Protein AF-S3HGS3-F1 (afdb_monomer)

Secondary structure (DSSP, 8-state):
--GGG-EEEEEEEEPTTS-EEEEEEEEEEEPPTT-EEEPTTS-EEE-PPPEEEEEEEE-SSHHHHHHHHHHHHTTT--EEE-SS-EEEE--HHHHHHHHHTT-EEEEEEEE--PPPPGGGG-S-----------

Structure (mmCIF, N/CA/C/O backbone):
data_AF-S3HGS3-F1
#
_entry.id   AF-S3HGS3-F1
#
loop_
_atom_site.group_PDB
_atom_site.id
_atom_site.type_symbol
_atom_site.label_atom_id
_atom_site.label_alt_id
_atom_site.label_comp_id
_atom_site.label_asym_id
_atom_site.label_entity_id
_atom_site.label_seq_id
_atom_site.pdbx_PDB_ins_code
_atom_site.Cartn_x
_atom_site.Cartn_y
_atom_site.Cartn_z
_atom_site.occupancy
_atom_site.B_iso_or_equiv
_atom_site.auth_seq_id
_atom_site.auth_comp_id
_atom_site.auth_asym_id
_atom_site.auth_atom_id
_atom_site.pdbx_PDB_model_num
ATOM 1 N N . MET A 1 1 ? -11.606 4.311 5.626 1.00 87.62 1 MET A N 1
ATOM 2 C CA . MET A 1 1 ? -10.643 5.429 5.806 1.00 87.62 1 MET A CA 1
ATOM 3 C C . MET A 1 1 ? -9.316 5.131 5.095 1.00 87.62 1 MET A C 1
ATOM 5 O O . MET A 1 1 ? -8.859 3.998 5.221 1.00 87.62 1 MET A O 1
ATOM 9 N N . PRO A 1 2 ? -8.704 6.089 4.364 1.00 89.69 2 PRO A N 1
ATOM 10 C CA . PRO A 1 2 ? -7.393 5.933 3.699 1.00 89.69 2 PRO A CA 1
ATOM 11 C C . PRO A 1 2 ? -6.226 5.722 4.677 1.00 89.69 2 PRO A C 1
ATOM 13 O O . PRO A 1 2 ? -6.353 6.045 5.858 1.00 89.69 2 PRO A O 1
ATOM 16 N N . HIS A 1 3 ? -5.111 5.159 4.207 1.00 91.00 3 HIS A N 1
ATOM 17 C CA . HIS A 1 3 ? -4.001 4.686 5.047 1.00 91.00 3 HIS A CA 1
ATOM 18 C C . HIS A 1 3 ? -3.300 5.774 5.864 1.00 91.00 3 HIS A C 1
ATOM 20 O O . HIS A 1 3 ? -2.971 5.550 7.030 1.00 91.00 3 HIS A O 1
ATOM 26 N N . ASP A 1 4 ? -3.115 6.960 5.294 1.00 88.31 4 ASP A N 1
ATOM 27 C CA . ASP A 1 4 ? -2.483 8.118 5.932 1.00 88.31 4 ASP A CA 1
ATOM 28 C C . ASP A 1 4 ? -3.291 8.653 7.125 1.00 88.31 4 ASP A C 1
ATOM 30 O O . ASP A 1 4 ? -2.739 9.244 8.053 1.00 88.31 4 ASP A O 1
ATOM 34 N N . LEU A 1 5 ? -4.597 8.381 7.148 1.00 89.50 5 LEU A N 1
ATOM 35 C CA . LEU A 1 5 ? -5.496 8.742 8.238 1.00 89.50 5 LEU A CA 1
ATOM 36 C C . LEU A 1 5 ? -5.655 7.639 9.295 1.00 89.50 5 LEU A C 1
ATOM 38 O O . LEU A 1 5 ? -6.344 7.882 10.286 1.00 89.50 5 LEU A O 1
ATOM 42 N N . ARG A 1 6 ? -5.047 6.455 9.119 1.00 91.25 6 ARG A N 1
ATOM 43 C CA . ARG A 1 6 ? -5.154 5.319 10.061 1.00 91.25 6 ARG A CA 1
ATOM 44 C C . ARG A 1 6 ? -4.098 5.298 11.160 1.00 91.25 6 ARG A C 1
ATOM 46 O O . ARG A 1 6 ? -4.135 4.411 12.007 1.00 91.25 6 ARG A O 1
ATOM 53 N N . HIS A 1 7 ? -3.199 6.277 11.201 1.00 91.31 7 HIS A N 1
ATOM 54 C CA . HIS A 1 7 ? -2.315 6.491 12.343 1.00 91.31 7 HIS A CA 1
ATOM 55 C C . HIS A 1 7 ? -2.973 7.458 13.332 1.00 91.31 7 HIS A C 1
ATOM 57 O O . HIS A 1 7 ? -2.973 8.674 13.139 1.00 91.31 7 HIS A O 1
ATOM 63 N N . LEU A 1 8 ? -3.600 6.907 14.368 1.00 91.25 8 LEU A N 1
ATOM 64 C CA . LEU A 1 8 ? -4.506 7.630 15.247 1.00 91.25 8 LEU A CA 1
ATOM 65 C C . LEU A 1 8 ? -4.035 7.571 16.695 1.00 91.25 8 LEU A C 1
ATOM 67 O O . LEU A 1 8 ? -3.701 6.515 17.210 1.00 91.25 8 LEU A O 1
ATOM 71 N N . ARG A 1 9 ? -4.088 8.714 17.375 1.00 93.12 9 ARG A N 1
ATOM 72 C CA . ARG A 1 9 ? -3.947 8.799 18.835 1.00 93.12 9 ARG A CA 1
ATOM 73 C C . ARG A 1 9 ? -5.190 9.412 19.445 1.00 93.12 9 ARG A C 1
ATOM 75 O O . ARG A 1 9 ? -5.840 8.805 20.280 1.00 93.12 9 ARG A O 1
ATOM 82 N N . ARG A 1 10 ? -5.531 10.618 18.990 1.00 94.62 10 ARG A N 1
ATOM 83 C CA . ARG A 1 10 ? -6.728 11.331 19.417 1.00 94.62 10 ARG A CA 1
ATOM 84 C C . ARG A 1 10 ? -7.412 11.964 18.218 1.00 94.62 10 ARG A C 1
ATOM 86 O O . ARG A 1 10 ? -6.781 12.759 17.522 1.00 94.62 10 ARG A O 1
ATOM 93 N N . LYS A 1 11 ? -8.662 11.592 17.945 1.00 92.62 11 LYS A N 1
ATOM 94 C CA . LYS A 1 11 ? -9.415 12.077 16.779 1.00 92.62 11 LYS A CA 1
ATOM 95 C C . LYS A 1 11 ? -10.913 11.893 16.997 1.00 92.62 11 LYS A C 1
ATOM 97 O O . LYS A 1 11 ? -11.334 10.853 17.489 1.00 92.62 11 LYS A O 1
ATOM 102 N N . LEU A 1 12 ? -11.706 12.877 16.574 1.00 93.69 12 LEU A N 1
ATOM 103 C CA . LEU A 1 12 ? -13.143 12.688 16.404 1.00 93.69 12 LEU A CA 1
ATOM 104 C C . LEU A 1 12 ? -13.374 11.888 15.114 1.00 93.69 12 LEU A C 1
ATOM 106 O O . LEU A 1 12 ? -13.016 12.345 14.026 1.00 93.69 12 LEU A O 1
ATOM 110 N N . LEU A 1 13 ? -13.903 10.679 15.248 1.00 92.56 13 LEU A N 1
ATOM 111 C CA . LEU A 1 13 ? -14.246 9.790 14.148 1.00 92.56 13 LEU A CA 1
ATOM 112 C C . LEU A 1 13 ? -15.717 9.978 13.788 1.00 92.56 13 LEU A C 1
ATOM 114 O O . LEU A 1 13 ? -16.564 10.063 14.672 1.00 92.56 13 LEU A O 1
ATOM 118 N N . HIS A 1 14 ? -15.999 10.026 12.490 1.00 91.94 14 HIS A N 1
ATOM 119 C CA . HIS A 1 14 ? -17.354 9.985 11.956 1.00 91.94 14 HIS A CA 1
ATOM 120 C C . HIS A 1 14 ? -17.625 8.562 11.487 1.00 91.94 14 HIS A C 1
ATOM 122 O O . HIS A 1 14 ? -16.889 8.046 10.642 1.00 91.94 14 HIS A O 1
ATOM 128 N N . LEU A 1 15 ? -18.642 7.936 12.065 1.00 91.56 15 LEU A N 1
ATOM 129 C CA .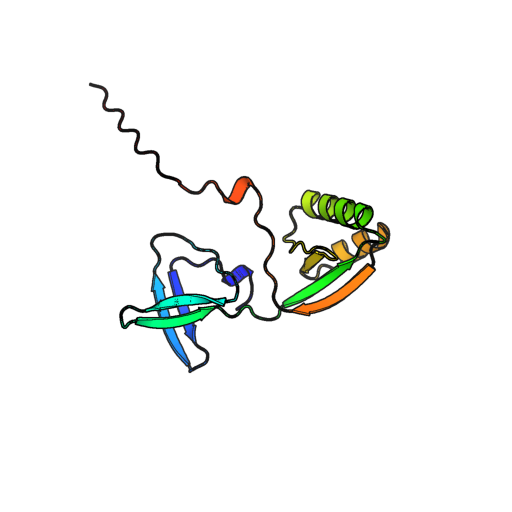 LEU A 1 15 ? -19.070 6.593 11.707 1.00 91.56 15 LEU A CA 1
ATOM 130 C C . LEU A 1 15 ? -20.011 6.640 10.499 1.00 91.56 15 LEU A C 1
ATOM 132 O O . LEU A 1 15 ? -20.604 7.675 10.189 1.00 91.56 15 LEU A O 1
ATOM 136 N N . GLU A 1 16 ? -20.169 5.509 9.813 1.00 89.62 16 GLU A N 1
ATOM 137 C CA . GLU A 1 16 ? -21.046 5.418 8.635 1.00 89.62 16 GLU A CA 1
ATOM 138 C C . GLU A 1 16 ? -22.525 5.649 8.973 1.00 89.62 16 GLU A C 1
ATOM 140 O O . GLU A 1 16 ? -23.274 6.171 8.149 1.00 89.62 16 GLU A O 1
ATOM 145 N N . ASN A 1 17 ? -22.941 5.325 10.201 1.00 88.81 17 ASN A N 1
ATOM 146 C CA . ASN A 1 17 ? -24.291 5.582 10.708 1.00 88.81 17 ASN A CA 1
ATOM 147 C C . ASN A 1 17 ? -24.547 7.072 11.042 1.00 88.81 17 ASN A C 1
ATOM 149 O O . ASN A 1 17 ? -25.655 7.426 11.443 1.00 88.81 17 ASN A O 1
ATOM 153 N N . GLY A 1 18 ? -23.551 7.949 10.864 1.00 90.19 18 GLY A N 1
ATOM 154 C CA . GLY A 1 18 ? -23.632 9.384 11.143 1.00 90.19 18 GLY A CA 1
ATOM 155 C C . GLY A 1 18 ? -23.289 9.775 12.582 1.00 90.19 18 GLY A C 1
ATOM 156 O O . GLY A 1 18 ? -23.235 10.969 12.887 1.00 90.19 18 GLY A O 1
ATOM 157 N N . GLU A 1 19 ? -23.027 8.808 13.459 1.00 91.44 19 GLU A N 1
ATOM 158 C CA . GLU A 1 19 ? -22.578 9.069 14.822 1.00 91.44 19 GLU A CA 1
ATOM 159 C C . GLU A 1 19 ? -21.122 9.536 14.855 1.00 91.44 19 GLU A C 1
ATOM 161 O O . GLU A 1 19 ? -20.345 9.373 13.906 1.00 91.44 19 GLU A O 1
ATOM 166 N N . MET A 1 20 ? -20.751 10.155 15.972 1.00 92.62 20 MET A N 1
ATOM 167 C CA . MET A 1 20 ? -19.404 10.655 16.193 1.00 92.62 20 MET A CA 1
ATOM 168 C C . MET A 1 20 ? -18.830 10.068 17.473 1.00 92.62 20 MET A C 1
ATOM 170 O O . MET A 1 20 ? -19.453 10.151 18.528 1.00 92.62 20 MET A O 1
ATOM 174 N N . VAL A 1 21 ? -17.609 9.548 17.384 1.00 91.56 21 VAL A N 1
ATOM 175 C CA . VAL A 1 21 ? -16.893 8.948 18.514 1.00 91.56 21 VAL A CA 1
ATOM 176 C C . VAL A 1 21 ? -15.559 9.650 18.697 1.00 91.56 21 VAL A C 1
ATOM 178 O O . VAL A 1 21 ? -14.789 9.813 17.750 1.00 91.56 21 VAL A O 1
ATOM 181 N N . MET A 1 22 ? -15.261 10.073 19.925 1.00 93.62 22 MET A N 1
ATOM 182 C CA . MET A 1 22 ? -13.935 10.582 20.266 1.00 93.62 22 MET A CA 1
ATOM 183 C C . MET A 1 22 ? -13.015 9.409 20.595 1.00 93.62 22 MET A C 1
ATOM 185 O O . MET A 1 22 ? -13.159 8.776 21.635 1.00 93.62 22 MET A O 1
ATOM 189 N N . LEU A 1 23 ? -12.035 9.157 19.732 1.00 93.06 23 LEU A N 1
ATOM 190 C CA . LEU A 1 23 ? -10.923 8.272 20.048 1.00 93.06 23 LEU A CA 1
ATOM 191 C C . LEU A 1 23 ? -9.895 9.053 20.878 1.00 93.06 23 LEU A C 1
ATOM 193 O O . LEU A 1 23 ? -9.471 10.125 20.442 1.00 93.06 23 LEU A O 1
ATOM 197 N N . ASP A 1 24 ? -9.477 8.525 22.031 1.00 93.25 24 ASP A N 1
ATOM 198 C CA . ASP A 1 24 ? -8.366 9.052 22.840 1.00 93.25 24 ASP A CA 1
ATOM 199 C C . ASP A 1 24 ? -7.528 7.900 23.415 1.00 93.25 24 ASP A C 1
ATOM 201 O O . ASP A 1 24 ? -7.848 7.296 24.437 1.00 93.25 24 ASP A O 1
ATOM 205 N N . LEU A 1 25 ? -6.456 7.561 22.704 1.00 90.88 25 LEU A N 1
ATOM 206 C CA . LEU A 1 25 ? -5.509 6.515 23.061 1.00 90.88 25 LEU A CA 1
ATOM 207 C C . LEU A 1 25 ? -4.321 7.106 23.828 1.00 90.88 25 LEU A C 1
ATOM 209 O O . LEU A 1 25 ? -3.918 8.263 23.638 1.00 90.88 25 LEU A O 1
ATOM 213 N N . LYS A 1 26 ? -3.704 6.268 24.668 1.00 90.50 26 LYS A N 1
ATOM 214 C CA . LYS A 1 26 ? -2.480 6.625 25.404 1.00 90.50 26 LYS A CA 1
ATOM 215 C C . LYS A 1 26 ? -1.350 7.030 24.457 1.00 90.50 26 LYS A C 1
ATOM 217 O O . LYS A 1 26 ? -0.625 7.979 24.745 1.00 90.50 26 LYS A O 1
ATOM 222 N N . GLU A 1 27 ? -1.257 6.359 23.316 1.00 89.69 27 GLU A N 1
ATOM 223 C CA . GLU A 1 27 ? -0.234 6.566 22.297 1.00 89.69 27 GLU A CA 1
ATOM 224 C C . GLU A 1 27 ? -0.813 6.415 20.881 1.00 89.69 27 GLU A C 1
ATOM 226 O O . GLU A 1 27 ? -1.918 5.889 20.723 1.00 89.69 27 GLU A O 1
ATOM 231 N N . PRO A 1 28 ? -0.118 6.913 19.843 1.00 89.38 28 PRO A N 1
ATOM 232 C CA . PRO A 1 28 ? -0.515 6.690 18.461 1.00 89.38 28 PRO A CA 1
ATOM 233 C C . PRO A 1 28 ? -0.472 5.210 18.078 1.00 89.38 28 PRO A C 1
ATOM 235 O O . PRO A 1 28 ? 0.545 4.541 18.233 1.00 89.38 28 PRO A O 1
ATOM 238 N N . VAL A 1 29 ? -1.569 4.725 17.508 1.00 90.38 29 VAL A N 1
ATOM 239 C CA . VAL A 1 29 ? -1.716 3.374 16.971 1.00 90.38 29 VAL A CA 1
ATOM 240 C C . VAL A 1 29 ? -1.982 3.484 15.476 1.00 90.38 29 VAL A C 1
ATOM 242 O O . VAL A 1 29 ? -2.816 4.274 15.033 1.00 90.38 29 VAL A O 1
ATOM 245 N N . LEU A 1 30 ? -1.247 2.716 14.673 1.00 89.56 30 LEU A N 1
ATOM 246 C CA . LEU A 1 30 ? -1.532 2.576 13.246 1.00 89.56 30 LEU A CA 1
ATOM 247 C C . LEU A 1 30 ? -2.417 1.349 13.037 1.00 89.56 30 LEU A C 1
ATOM 249 O O . LEU A 1 30 ? -1.936 0.223 13.170 1.00 89.56 30 LEU A O 1
ATOM 253 N N . PHE A 1 31 ? -3.669 1.608 12.675 1.00 91.12 31 PHE A 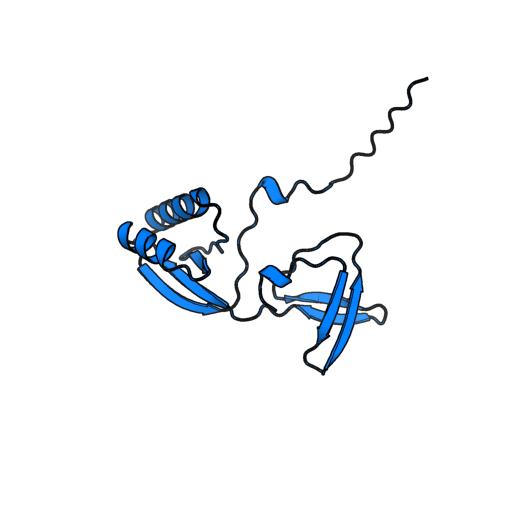N 1
ATOM 254 C CA . PHE A 1 31 ? -4.702 0.603 12.465 1.00 91.12 31 PHE A CA 1
ATOM 255 C C . PHE A 1 31 ? -4.617 -0.042 11.076 1.00 91.12 31 PHE A C 1
ATOM 257 O O . PHE A 1 31 ? -4.348 0.622 10.064 1.00 91.12 31 PHE A O 1
ATOM 264 N N . ALA A 1 32 ? -4.867 -1.346 11.033 1.00 90.50 32 ALA A N 1
ATOM 265 C CA . ALA A 1 32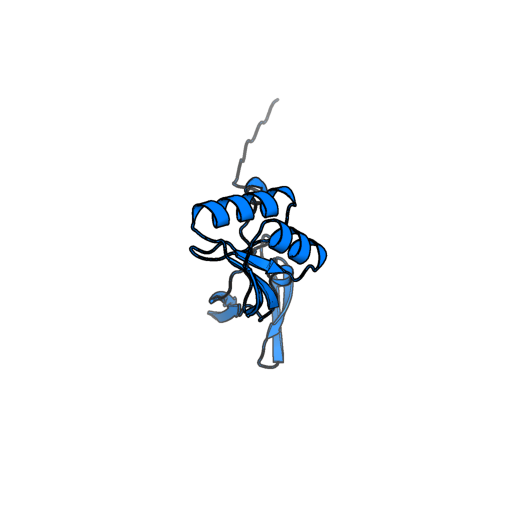 ? -5.131 -2.111 9.825 1.00 90.50 32 ALA A CA 1
ATOM 266 C C . ALA A 1 32 ? -6.641 -2.172 9.537 1.00 90.50 32 ALA A C 1
ATOM 268 O O . ALA A 1 32 ? -7.471 -1.803 10.368 1.00 90.50 32 ALA A O 1
ATOM 269 N N . SER A 1 33 ? -7.001 -2.624 8.334 1.00 91.38 33 SER A N 1
ATOM 270 C CA . SER A 1 33 ? -8.398 -2.961 8.050 1.00 91.38 33 SER A CA 1
ATOM 271 C C . SER A 1 33 ? -8.812 -4.186 8.866 1.00 91.38 33 SER A C 1
ATOM 273 O O . SER A 1 33 ? -8.049 -5.149 8.927 1.00 91.38 33 SER A O 1
ATOM 275 N N . GLY A 1 34 ? -10.013 -4.164 9.438 1.00 92.00 34 GLY A N 1
ATOM 276 C CA . GLY A 1 34 ? -10.550 -5.228 10.288 1.00 92.00 34 GLY A CA 1
ATOM 277 C C . GLY A 1 34 ? -10.177 -5.108 11.769 1.00 92.00 34 GLY A C 1
ATOM 278 O O . GLY A 1 34 ? -10.673 -5.891 12.578 1.00 92.00 34 GLY A O 1
ATOM 279 N N . ASP A 1 35 ? -9.338 -4.137 12.150 1.00 93.06 35 ASP A N 1
ATOM 280 C CA . ASP A 1 35 ? -9.107 -3.837 13.565 1.00 93.06 35 ASP A CA 1
ATOM 281 C C . ASP A 1 35 ? -10.398 -3.318 14.213 1.00 93.06 35 ASP A C 1
ATOM 283 O O . ASP A 1 35 ? -11.154 -2.564 13.599 1.00 93.06 35 ASP A O 1
ATOM 287 N N . MET A 1 36 ? -10.623 -3.683 15.476 1.00 92.62 36 MET A N 1
ATOM 288 C CA . MET A 1 36 ? -11.816 -3.298 16.230 1.00 92.62 36 MET A CA 1
ATOM 289 C C . MET A 1 36 ? -11.475 -2.303 17.337 1.00 92.62 36 MET A C 1
ATOM 291 O O . MET A 1 36 ? -10.606 -2.557 18.173 1.00 92.62 36 MET A O 1
ATOM 295 N N . LEU A 1 37 ? -12.199 -1.188 17.376 1.00 91.62 37 LEU A N 1
ATOM 296 C CA . LEU A 1 37 ? -12.247 -0.297 18.529 1.00 91.62 37 LEU A CA 1
ATOM 297 C C . LEU A 1 37 ? -13.355 -0.769 19.466 1.00 91.62 37 LEU A C 1
ATOM 299 O O . LEU A 1 37 ? -14.474 -1.009 19.020 1.00 91.62 37 LEU A O 1
ATOM 303 N N . VAL A 1 38 ? -13.043 -0.876 20.756 1.00 91.00 38 VAL A N 1
ATOM 304 C CA . VAL A 1 38 ? -14.019 -1.205 21.799 1.00 91.00 38 VAL A CA 1
ATOM 305 C C . VAL A 1 38 ? -14.383 0.078 22.536 1.00 91.00 38 VAL A C 1
ATOM 307 O O . VAL A 1 38 ? -13.495 0.754 23.062 1.00 91.00 38 VAL A O 1
ATOM 310 N N . LEU A 1 39 ? -15.667 0.420 22.555 1.00 88.56 39 LEU A N 1
ATOM 311 C CA . LEU A 1 39 ? -16.194 1.550 23.315 1.00 88.56 39 LEU A CA 1
ATOM 312 C C . LEU A 1 39 ? -16.364 1.204 24.802 1.00 88.56 39 LEU A C 1
ATOM 314 O O . LEU A 1 39 ? -16.306 0.042 25.203 1.00 88.56 39 LEU A O 1
ATOM 318 N N . GLU A 1 40 ? -16.580 2.221 25.641 1.00 86.38 40 GLU A N 1
ATOM 319 C CA . GLU A 1 40 ? -16.762 2.040 27.092 1.00 86.38 40 GLU A CA 1
ATOM 320 C C . GLU A 1 40 ? -18.019 1.227 27.450 1.00 86.38 40 GLU A C 1
ATOM 322 O O . GLU A 1 40 ? -18.049 0.564 28.486 1.00 86.38 40 GLU A O 1
ATOM 327 N N . ASP A 1 41 ? -19.038 1.245 26.590 1.00 87.50 41 ASP A N 1
ATOM 328 C CA . ASP A 1 41 ? -20.270 0.454 26.708 1.00 87.50 41 ASP A CA 1
ATOM 329 C C . ASP A 1 41 ? -20.143 -0.970 26.132 1.00 87.50 41 ASP A C 1
ATOM 331 O O . ASP A 1 41 ? -21.063 -1.780 26.268 1.00 87.50 41 ASP A O 1
ATOM 335 N N . GLY A 1 42 ? -18.986 -1.301 25.551 1.00 89.50 42 GLY A N 1
ATOM 336 C CA . GLY A 1 42 ? -18.694 -2.597 24.948 1.00 89.50 42 GLY A CA 1
ATOM 337 C C . GLY A 1 42 ? -19.077 -2.719 23.473 1.00 89.50 42 GLY A C 1
ATOM 338 O O . GLY A 1 42 ? -18.895 -3.800 22.907 1.00 89.50 42 GLY A O 1
ATOM 339 N N . GLU A 1 43 ? -19.574 -1.658 22.832 1.00 90.12 43 GLU A N 1
ATOM 340 C CA . GLU A 1 43 ? -19.798 -1.664 21.387 1.00 90.12 43 GLU A CA 1
ATOM 341 C C . GLU A 1 43 ? -18.479 -1.770 20.608 1.00 90.12 43 GLU A C 1
ATOM 343 O O . GLU A 1 43 ? -17.417 -1.323 21.054 1.00 90.12 43 GLU A O 1
ATOM 348 N N . LEU A 1 44 ? -18.552 -2.388 19.426 1.00 92.56 44 LEU A N 1
ATOM 349 C CA . LEU A 1 44 ? -17.409 -2.603 18.545 1.00 92.56 44 LEU A CA 1
ATOM 350 C C . LEU A 1 44 ? -17.550 -1.768 17.279 1.00 92.56 44 LEU A C 1
ATOM 352 O O . LEU A 1 44 ? -18.563 -1.845 16.586 1.00 92.56 44 LEU A O 1
ATOM 356 N N . ILE A 1 45 ? -16.495 -1.030 16.947 1.00 91.94 45 ILE A N 1
ATOM 357 C CA . ILE A 1 45 ? -16.394 -0.273 15.701 1.00 91.94 45 ILE A CA 1
ATOM 358 C C . ILE A 1 45 ? -15.242 -0.839 14.886 1.00 91.94 45 ILE A C 1
ATOM 360 O O . ILE A 1 45 ? -14.087 -0.789 15.311 1.00 91.94 45 ILE A O 1
ATOM 364 N N . GLU A 1 46 ? -15.554 -1.336 13.694 1.00 94.19 46 GLU A N 1
ATOM 365 C CA . GLU A 1 46 ? -14.555 -1.852 12.765 1.00 94.19 46 GLU A CA 1
ATOM 366 C C . GLU A 1 46 ? -13.862 -0.719 12.001 1.00 94.19 46 GLU A C 1
ATOM 368 O O . GLU A 1 46 ? -14.493 0.190 11.453 1.00 94.19 46 GLU A O 1
ATOM 373 N N . ILE A 1 47 ? -12.538 -0.798 11.909 1.00 92.81 47 ILE A N 1
ATOM 374 C CA . ILE A 1 47 ? -11.755 0.020 10.995 1.00 92.81 47 ILE A CA 1
ATOM 375 C C . ILE A 1 47 ? -11.813 -0.606 9.605 1.00 92.81 47 ILE A C 1
ATOM 377 O O . ILE A 1 47 ? -11.139 -1.591 9.319 1.00 92.81 47 ILE A O 1
ATOM 381 N N . VAL A 1 48 ? -12.554 0.022 8.696 1.00 93.31 48 VAL A N 1
ATOM 382 C CA . VAL A 1 48 ? -12.572 -0.365 7.280 1.00 93.31 48 VAL A CA 1
ATOM 383 C C . VAL A 1 48 ? -11.593 0.512 6.501 1.00 93.31 48 VAL A C 1
ATOM 385 O O . VAL A 1 48 ? -11.711 1.747 6.477 1.00 93.31 48 VAL A O 1
ATOM 388 N N . ALA A 1 49 ? -10.593 -0.094 5.861 1.00 94.06 49 ALA A N 1
ATOM 389 C CA . ALA A 1 49 ? -9.713 0.626 4.948 1.00 94.06 49 ALA A CA 1
ATOM 390 C C . ALA A 1 49 ? -10.495 1.054 3.696 1.00 94.06 49 ALA A C 1
ATOM 392 O O . ALA A 1 49 ? -11.245 0.276 3.121 1.00 94.06 49 ALA A O 1
ATOM 393 N N . ALA A 1 50 ? -10.352 2.321 3.300 1.00 93.88 50 ALA A N 1
ATOM 394 C CA . ALA A 1 50 ? -10.968 2.797 2.063 1.00 93.88 50 ALA A CA 1
ATOM 395 C C . ALA A 1 50 ? -10.152 2.328 0.857 1.00 93.88 50 ALA A C 1
ATOM 397 O O . ALA A 1 50 ? -8.929 2.219 0.959 1.00 93.88 50 ALA A O 1
ATOM 398 N N . ASP A 1 51 ? -10.824 2.146 -0.277 1.00 95.94 51 ASP A N 1
ATOM 399 C CA . ASP A 1 51 ? -10.150 1.962 -1.555 1.00 95.94 51 ASP A CA 1
ATOM 400 C C . ASP A 1 51 ? -9.340 3.205 -1.913 1.00 95.94 51 ASP A C 1
ATOM 402 O O . ASP A 1 51 ? -9.831 4.340 -1.879 1.00 95.94 51 ASP A O 1
ATOM 406 N N . GLU A 1 52 ? -8.093 2.979 -2.300 1.00 97.62 52 GLU A N 1
ATOM 407 C CA . GLU A 1 52 ? -7.178 4.022 -2.730 1.00 97.62 52 GLU A CA 1
ATOM 408 C C . GLU A 1 52 ? -6.757 3.781 -4.176 1.00 97.62 52 GLU A C 1
ATOM 410 O O . GLU A 1 52 ? -6.708 2.656 -4.667 1.00 97.62 52 GLU A O 1
ATOM 415 N N . LYS A 1 5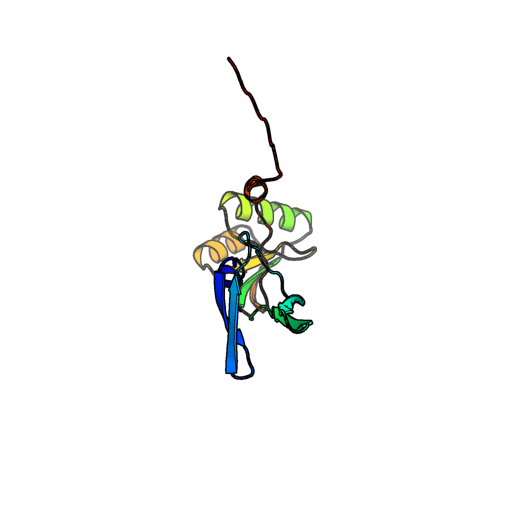3 ? -6.450 4.862 -4.896 1.00 97.81 53 LYS A N 1
ATOM 416 C CA . LYS A 1 53 ? -5.943 4.766 -6.266 1.00 97.81 53 LYS A CA 1
ATOM 417 C C . LYS A 1 53 ? -4.468 4.389 -6.217 1.00 97.81 53 LYS A C 1
ATOM 419 O O . LYS A 1 53 ? -3.631 5.223 -5.873 1.00 97.81 53 LYS A O 1
ATOM 424 N N . LEU A 1 54 ? -4.159 3.166 -6.630 1.00 98.50 54 LEU A N 1
ATOM 425 C CA . LEU A 1 54 ? -2.818 2.592 -6.542 1.00 98.50 54 LEU A CA 1
ATOM 426 C C . LEU A 1 54 ? -2.274 2.218 -7.921 1.00 98.50 54 LEU A C 1
ATOM 428 O O . LEU A 1 54 ? -2.998 2.213 -8.928 1.00 98.50 54 LEU A O 1
ATOM 432 N N . PHE A 1 55 ? -0.985 1.899 -7.937 1.00 98.62 55 PHE A N 1
ATOM 433 C CA . PHE A 1 55 ? -0.372 1.078 -8.964 1.00 98.62 55 PHE A CA 1
ATOM 434 C C . PHE A 1 55 ? -0.051 -0.310 -8.409 1.00 98.62 55 PHE A C 1
ATOM 436 O O . PHE A 1 55 ? 0.650 -0.429 -7.406 1.00 98.62 55 PHE A O 1
ATOM 443 N N . GLU A 1 56 ? -0.527 -1.341 -9.105 1.00 98.69 56 GLU A N 1
ATOM 444 C CA . GLU A 1 56 ? -0.054 -2.716 -8.967 1.00 98.69 56 GLU A CA 1
ATOM 445 C C . GLU A 1 56 ? 1.217 -2.885 -9.797 1.00 98.69 56 GLU A C 1
ATOM 447 O O . GLU A 1 56 ? 1.227 -2.617 -11.000 1.00 98.69 56 GLU A O 1
ATOM 452 N N . VAL A 1 57 ? 2.280 -3.357 -9.153 1.00 98.62 57 VAL A N 1
ATOM 453 C CA . VAL A 1 57 ? 3.592 -3.592 -9.751 1.00 98.62 57 VAL A CA 1
ATOM 454 C C . VAL A 1 57 ? 3.889 -5.087 -9.717 1.00 98.62 57 VAL A C 1
ATOM 456 O O . VAL A 1 57 ? 3.962 -5.685 -8.643 1.00 98.62 57 VAL A O 1
ATOM 459 N N . LYS A 1 58 ? 4.099 -5.689 -10.892 1.00 98.62 58 LYS A N 1
ATOM 460 C CA . LYS A 1 58 ? 4.485 -7.099 -11.038 1.00 98.62 58 LYS A CA 1
ATOM 461 C C . LYS A 1 58 ? 5.847 -7.247 -11.714 1.00 98.62 58 LYS A C 1
ATOM 463 O O . LYS A 1 58 ? 6.156 -6.577 -12.704 1.00 98.62 58 LYS A O 1
ATOM 468 N N . GLY A 1 59 ? 6.651 -8.157 -11.166 1.00 98.06 59 GLY A N 1
ATOM 469 C CA . GLY A 1 59 ? 7.909 -8.607 -11.755 1.00 98.06 59 GLY A CA 1
ATOM 470 C C . GLY A 1 59 ? 7.685 -9.612 -12.888 1.00 98.06 59 GLY A C 1
ATOM 471 O O . GLY A 1 59 ? 6.582 -10.103 -13.107 1.00 98.06 59 GLY A O 1
ATOM 472 N N . LYS A 1 60 ? 8.762 -9.943 -13.605 1.00 97.62 60 LYS A N 1
ATOM 473 C CA . LYS A 1 60 ? 8.755 -10.991 -14.648 1.00 97.62 60 LYS A CA 1
ATOM 474 C C . LYS A 1 60 ? 8.837 -12.382 -14.015 1.00 97.62 60 LYS A C 1
ATOM 476 O O . LYS A 1 60 ? 8.342 -13.357 -14.563 1.00 97.62 60 LYS A O 1
ATOM 481 N N . ASP A 1 61 ? 9.466 -12.429 -12.847 1.00 97.88 61 ASP A N 1
ATOM 482 C CA . ASP A 1 61 ? 9.621 -13.567 -11.960 1.00 97.88 61 ASP A CA 1
ATOM 483 C C . ASP A 1 61 ? 9.821 -13.048 -10.519 1.00 97.88 61 ASP A C 1
ATOM 485 O O . ASP A 1 61 ? 9.840 -11.834 -10.271 1.00 97.88 61 ASP A O 1
ATOM 489 N N . ARG A 1 62 ? 9.978 -13.969 -9.560 1.00 97.44 62 ARG A N 1
ATOM 490 C CA . ARG A 1 62 ? 10.154 -13.642 -8.134 1.00 97.44 62 ARG A CA 1
ATOM 491 C C . ARG A 1 62 ? 11.411 -12.818 -7.864 1.00 97.44 62 ARG A C 1
ATOM 493 O O . ARG A 1 62 ? 11.380 -11.930 -7.018 1.00 97.44 62 ARG A O 1
ATOM 500 N N . ARG A 1 63 ? 12.515 -13.100 -8.563 1.00 98.25 63 ARG A N 1
ATOM 501 C CA . ARG A 1 63 ? 13.772 -12.369 -8.370 1.00 98.25 63 ARG A CA 1
ATOM 502 C C . ARG A 1 63 ? 13.613 -10.927 -8.841 1.00 98.25 63 ARG A C 1
ATOM 504 O O . ARG A 1 63 ? 13.988 -10.017 -8.110 1.00 98.25 63 ARG A O 1
ATOM 511 N N . HIS A 1 64 ? 13.002 -10.723 -10.005 1.00 98.50 64 HIS A N 1
ATOM 512 C CA . HIS A 1 64 ? 12.726 -9.389 -10.518 1.00 98.50 64 HIS A CA 1
ATOM 513 C C . HIS A 1 64 ? 11.808 -8.601 -9.568 1.00 98.50 64 HIS A C 1
ATOM 515 O O . HIS A 1 64 ? 12.062 -7.430 -9.315 1.00 98.50 64 HIS A O 1
ATOM 521 N N . LEU A 1 65 ? 10.786 -9.233 -8.975 1.00 98.56 65 LEU A N 1
ATOM 522 C CA . LEU A 1 65 ? 9.925 -8.566 -7.988 1.00 98.56 65 LEU A CA 1
ATOM 523 C C . LEU A 1 65 ? 10.708 -8.092 -6.747 1.00 98.56 65 LEU A C 1
ATOM 525 O O . LEU A 1 65 ? 10.491 -6.977 -6.279 1.00 98.56 65 LEU A O 1
ATOM 529 N N . ILE A 1 66 ? 11.652 -8.900 -6.251 1.00 98.12 66 ILE A N 1
ATOM 530 C CA . ILE A 1 66 ? 12.536 -8.524 -5.133 1.00 98.12 66 ILE A CA 1
ATOM 531 C C . ILE A 1 66 ? 13.436 -7.338 -5.517 1.00 98.12 66 ILE A C 1
ATOM 533 O O . ILE A 1 66 ? 13.592 -6.404 -4.732 1.00 98.12 66 ILE A O 1
ATOM 537 N N . GLU A 1 67 ? 14.004 -7.344 -6.725 1.00 98.19 67 GLU A N 1
ATOM 538 C CA . GLU A 1 67 ? 14.812 -6.228 -7.237 1.00 98.19 67 GLU A CA 1
ATOM 539 C C . GLU A 1 67 ? 13.976 -4.935 -7.332 1.00 98.19 67 GLU A C 1
ATOM 541 O O . GLU A 1 67 ? 14.420 -3.873 -6.891 1.00 98.19 67 GLU A O 1
ATOM 546 N N . LEU A 1 68 ? 12.728 -5.016 -7.808 1.00 98.25 68 LEU A N 1
ATOM 547 C CA . LEU A 1 68 ? 11.796 -3.881 -7.831 1.00 98.25 68 LEU A CA 1
ATOM 548 C C . LEU A 1 68 ? 11.473 -3.366 -6.419 1.00 98.25 68 LEU A C 1
ATOM 550 O O . LEU A 1 68 ? 11.491 -2.153 -6.201 1.00 98.25 68 LEU A O 1
ATOM 554 N N . ALA A 1 69 ? 11.237 -4.258 -5.450 1.00 96.94 69 ALA A N 1
ATOM 555 C CA . ALA A 1 69 ? 11.037 -3.878 -4.048 1.00 96.94 69 ALA A CA 1
ATOM 556 C C . ALA A 1 69 ? 12.246 -3.113 -3.489 1.00 96.94 69 ALA A C 1
ATOM 558 O O . ALA A 1 69 ? 12.080 -2.096 -2.815 1.00 96.94 69 ALA A O 1
ATOM 559 N N . TRP A 1 70 ? 13.464 -3.553 -3.819 1.00 96.06 70 TRP A N 1
ATOM 560 C CA . TRP A 1 70 ? 14.694 -2.860 -3.434 1.00 96.06 70 TRP A CA 1
ATOM 561 C C . TRP A 1 70 ? 14.778 -1.451 -4.039 1.00 96.06 70 TRP A C 1
ATOM 563 O O . TRP A 1 70 ? 15.057 -0.484 -3.326 1.00 96.06 70 TRP A O 1
ATOM 573 N N . HIS A 1 71 ? 14.467 -1.298 -5.331 1.00 96.69 71 HIS A N 1
ATOM 574 C CA . HIS A 1 71 ? 14.440 0.013 -5.986 1.00 96.69 71 HIS A CA 1
ATOM 575 C C . HIS A 1 71 ? 13.412 0.971 -5.366 1.00 96.69 71 HIS A C 1
ATOM 577 O O . HIS A 1 71 ? 13.710 2.156 -5.203 1.00 96.69 71 HIS A O 1
ATOM 583 N N . LEU A 1 72 ? 12.224 0.474 -5.008 1.00 95.75 72 LEU A N 1
ATOM 584 C CA . LEU A 1 72 ? 11.191 1.258 -4.323 1.00 95.75 72 LEU A CA 1
ATOM 585 C C . LEU A 1 72 ? 11.630 1.660 -2.908 1.00 95.75 72 LEU A C 1
ATOM 587 O O . LEU A 1 72 ? 11.488 2.823 -2.527 1.00 95.75 72 LEU A O 1
ATOM 591 N N . GLY A 1 73 ? 12.229 0.729 -2.160 1.00 93.25 73 GLY A N 1
ATOM 592 C CA . GLY A 1 73 ? 12.761 0.973 -0.819 1.00 93.25 73 GLY A CA 1
ATOM 593 C C . GLY A 1 73 ? 13.845 2.054 -0.792 1.00 93.25 73 GLY A C 1
ATOM 594 O O . GLY A 1 73 ? 13.791 2.951 0.047 1.00 93.25 73 GLY A O 1
ATOM 595 N N . ASN A 1 74 ? 14.758 2.057 -1.770 1.00 93.75 74 ASN A N 1
ATOM 596 C CA . ASN A 1 74 ? 15.789 3.098 -1.927 1.00 93.75 74 ASN A CA 1
ATOM 597 C C . ASN A 1 74 ? 15.226 4.509 -2.156 1.00 93.75 74 ASN A C 1
ATOM 599 O O . ASN A 1 74 ? 15.961 5.492 -2.085 1.00 93.75 74 ASN A O 1
ATOM 603 N N . ARG A 1 75 ? 13.933 4.618 -2.472 1.00 93.50 75 ARG A N 1
ATOM 604 C CA . ARG A 1 75 ? 13.229 5.889 -2.662 1.00 93.50 75 ARG A CA 1
ATOM 605 C C . ARG A 1 75 ? 12.346 6.267 -1.480 1.00 93.50 75 ARG A C 1
ATOM 607 O O . ARG A 1 75 ? 11.667 7.284 -1.563 1.00 93.50 75 ARG A O 1
ATOM 614 N N . HIS A 1 76 ? 12.362 5.480 -0.403 1.00 90.88 76 HIS A N 1
ATOM 615 C CA . HIS A 1 76 ? 11.538 5.691 0.788 1.00 90.88 76 HIS A CA 1
ATOM 616 C C . HIS A 1 76 ? 10.036 5.805 0.474 1.00 90.88 76 HIS A C 1
ATOM 618 O O . HIS A 1 76 ? 9.318 6.589 1.091 1.00 90.88 76 HIS A O 1
ATOM 624 N N . LEU A 1 77 ? 9.558 5.021 -0.497 1.00 91.69 77 LEU A N 1
ATOM 625 C CA . LEU A 1 77 ? 8.145 4.978 -0.860 1.00 91.69 77 LEU A CA 1
ATOM 626 C C . LEU A 1 77 ? 7.385 4.012 0.049 1.00 91.69 77 LEU A C 1
ATOM 628 O O . LEU A 1 77 ? 7.849 2.902 0.313 1.00 91.69 77 LEU A O 1
ATOM 632 N N . GLY A 1 78 ? 6.188 4.414 0.476 1.00 92.75 78 GLY A N 1
ATOM 633 C CA . GLY A 1 78 ? 5.236 3.489 1.082 1.00 92.75 78 GLY A CA 1
ATOM 634 C C . GLY A 1 78 ? 4.844 2.421 0.064 1.00 92.75 78 GLY A C 1
ATOM 635 O O . GLY A 1 78 ? 4.383 2.749 -1.030 1.00 92.75 78 GLY A O 1
ATOM 636 N N . ALA A 1 79 ? 5.039 1.154 0.420 1.00 96.00 79 ALA A N 1
ATOM 637 C CA . ALA A 1 79 ? 4.752 0.021 -0.447 1.00 96.00 79 ALA A CA 1
ATOM 638 C C . ALA A 1 79 ? 4.122 -1.116 0.357 1.00 96.00 79 ALA A C 1
ATOM 640 O O . ALA A 1 79 ? 4.644 -1.497 1.404 1.00 96.00 79 ALA A O 1
ATOM 641 N N . GLN A 1 80 ? 3.016 -1.666 -0.132 1.00 96.69 80 GLN A N 1
ATOM 642 C CA . GLN A 1 80 ? 2.457 -2.920 0.372 1.00 96.69 80 GLN A CA 1
ATOM 643 C C . GLN A 1 80 ? 3.092 -4.052 -0.424 1.00 96.69 80 GLN A C 1
ATOM 645 O O . GLN A 1 80 ? 3.048 -4.043 -1.654 1.00 96.69 80 GLN A O 1
ATOM 650 N N . ILE A 1 81 ? 3.729 -4.986 0.277 1.00 95.81 81 ILE A N 1
ATOM 651 C CA . ILE A 1 81 ? 4.482 -6.084 -0.327 1.00 95.81 81 ILE A CA 1
ATOM 652 C C . ILE A 1 81 ? 3.659 -7.356 -0.169 1.00 95.81 81 ILE A C 1
ATOM 654 O O . ILE A 1 81 ? 3.381 -7.777 0.952 1.00 95.81 81 ILE A O 1
ATOM 658 N N . GLU A 1 82 ? 3.297 -7.961 -1.293 1.00 96.81 82 GLU A N 1
ATOM 659 C CA . GLU A 1 82 ? 2.599 -9.241 -1.368 1.00 96.81 82 GLU A CA 1
ATOM 660 C C . GLU A 1 82 ? 3.479 -10.272 -2.088 1.00 96.81 82 GLU A C 1
ATOM 662 O O . GLU A 1 82 ? 4.552 -9.952 -2.607 1.00 96.81 82 GLU A O 1
ATOM 667 N N . GLU A 1 83 ? 3.058 -11.537 -2.108 1.00 95.88 83 GLU A N 1
ATOM 668 C CA . GLU A 1 83 ? 3.886 -12.619 -2.655 1.00 95.88 83 GLU A CA 1
ATOM 669 C C . GLU A 1 83 ? 4.156 -12.490 -4.164 1.00 95.88 83 GLU A C 1
ATOM 671 O O . GLU A 1 83 ? 5.229 -12.886 -4.630 1.00 95.88 83 GLU A O 1
ATOM 676 N N . ASP A 1 84 ? 3.198 -11.960 -4.930 1.00 97.00 84 ASP A N 1
ATOM 677 C CA . ASP A 1 84 ? 3.244 -11.876 -6.395 1.00 97.00 84 ASP A CA 1
ATOM 678 C C . ASP A 1 84 ? 3.197 -10.438 -6.943 1.00 97.00 84 ASP A C 1
ATOM 680 O O . ASP A 1 84 ? 3.302 -10.242 -8.161 1.00 97.00 84 ASP A O 1
ATOM 684 N N . ARG A 1 85 ? 3.055 -9.431 -6.072 1.00 98.25 85 ARG A N 1
ATOM 685 C CA . ARG A 1 85 ? 2.943 -8.018 -6.454 1.00 98.25 85 ARG A CA 1
ATOM 686 C C . ARG A 1 85 ? 3.363 -7.056 -5.348 1.00 98.25 85 ARG A C 1
ATOM 688 O O . ARG A 1 85 ? 3.507 -7.421 -4.186 1.00 98.25 85 ARG A O 1
ATOM 695 N N . ILE A 1 86 ? 3.532 -5.798 -5.734 1.00 98.50 86 ILE A N 1
ATOM 696 C CA . ILE A 1 86 ? 3.709 -4.668 -4.823 1.00 98.50 86 ILE A CA 1
ATOM 697 C C . ILE A 1 86 ? 2.655 -3.620 -5.174 1.00 98.50 86 ILE A C 1
ATOM 699 O O . ILE A 1 86 ? 2.468 -3.318 -6.353 1.00 98.50 86 ILE A O 1
ATOM 703 N N . LEU A 1 87 ? 1.996 -3.046 -4.171 1.00 98.62 87 LEU A N 1
ATOM 704 C CA . LEU A 1 87 ? 1.129 -1.883 -4.354 1.00 98.62 87 LEU A CA 1
ATOM 705 C C . LEU A 1 87 ? 1.850 -0.620 -3.888 1.00 98.62 87 LEU A C 1
ATOM 707 O O . LEU A 1 87 ? 2.508 -0.620 -2.845 1.00 98.62 87 LEU A O 1
AT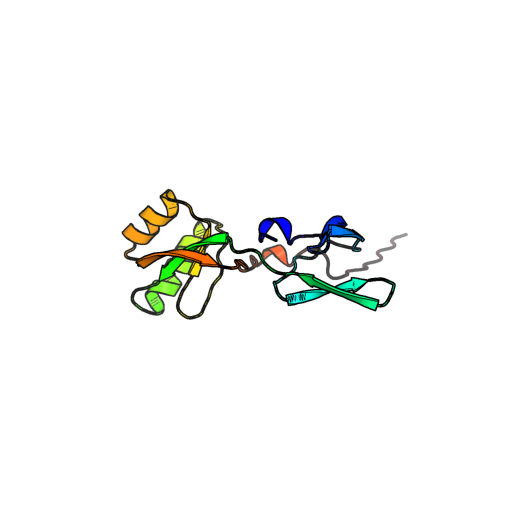OM 711 N N . ILE A 1 88 ? 1.701 0.460 -4.649 1.00 98.06 88 ILE A N 1
ATOM 712 C CA . ILE A 1 88 ? 2.170 1.802 -4.287 1.00 98.06 88 ILE A CA 1
ATOM 713 C C . ILE A 1 88 ? 1.100 2.841 -4.619 1.00 98.06 88 ILE A C 1
ATOM 715 O O . ILE A 1 88 ? 0.268 2.629 -5.504 1.00 98.06 88 ILE A O 1
ATOM 719 N N . LEU A 1 89 ? 1.154 4.001 -3.965 1.00 97.38 89 LEU A N 1
ATOM 720 C CA . LEU A 1 89 ? 0.361 5.160 -4.378 1.00 97.38 89 LEU A CA 1
ATOM 721 C C . LEU A 1 89 ? 0.715 5.577 -5.811 1.00 97.38 89 LEU A C 1
ATOM 723 O O . LEU A 1 89 ? 1.847 5.410 -6.274 1.00 97.38 89 LEU A O 1
ATOM 727 N N . ARG A 1 90 ? -0.261 6.146 -6.524 1.00 97.00 90 ARG A N 1
ATOM 728 C CA . ARG A 1 90 ? -0.042 6.593 -7.901 1.00 97.00 90 ARG A CA 1
ATOM 729 C C . ARG A 1 90 ? 0.918 7.775 -7.973 1.00 97.00 90 ARG A C 1
ATOM 731 O O . ARG A 1 90 ? 0.547 8.908 -7.687 1.00 97.00 90 ARG A O 1
ATOM 738 N N . ASP A 1 91 ? 2.104 7.501 -8.494 1.00 96.69 91 ASP A N 1
ATOM 739 C CA . ASP A 1 91 ? 3.092 8.491 -8.905 1.00 96.69 91 ASP A CA 1
ATOM 740 C C . ASP A 1 91 ? 3.590 8.159 -10.323 1.00 96.69 91 ASP A C 1
ATOM 742 O O . ASP A 1 91 ? 4.159 7.097 -10.584 1.00 96.69 91 ASP A O 1
ATOM 746 N N . HIS A 1 92 ? 3.341 9.062 -11.270 1.00 94.31 92 HIS A N 1
ATOM 747 C CA . HIS A 1 92 ? 3.650 8.872 -12.690 1.00 94.31 92 HIS A CA 1
ATOM 748 C C . HIS A 1 92 ? 5.162 8.871 -12.985 1.00 94.31 92 HIS A C 1
ATOM 750 O O . HIS A 1 92 ? 5.598 8.228 -13.946 1.00 94.31 92 HIS A O 1
ATOM 756 N N . VAL A 1 93 ? 5.972 9.529 -12.150 1.00 97.06 93 VAL A N 1
ATOM 757 C CA . VAL A 1 93 ? 7.438 9.480 -12.236 1.00 97.06 93 VAL A CA 1
ATOM 758 C C . VAL A 1 93 ? 7.920 8.093 -11.821 1.00 97.06 93 VAL A C 1
ATOM 760 O O . VAL A 1 93 ? 8.724 7.477 -12.525 1.00 97.06 93 VAL A O 1
ATOM 763 N N . ILE A 1 94 ? 7.380 7.566 -10.720 1.00 97.25 94 ILE A N 1
ATOM 764 C CA . ILE A 1 94 ? 7.706 6.216 -10.244 1.00 97.25 94 ILE A CA 1
ATOM 765 C C . ILE A 1 94 ? 7.233 5.155 -11.235 1.00 97.25 94 ILE A C 1
ATOM 767 O O . ILE A 1 94 ? 7.993 4.238 -11.539 1.00 97.25 94 ILE A O 1
ATOM 771 N N . ARG A 1 95 ? 6.038 5.312 -11.814 1.00 98.12 95 ARG A N 1
ATOM 772 C CA . ARG A 1 95 ? 5.538 4.431 -12.878 1.00 98.12 95 ARG A CA 1
ATOM 773 C C . ARG A 1 95 ? 6.513 4.344 -14.049 1.00 98.12 95 ARG A C 1
ATOM 775 O O . ARG A 1 95 ? 6.911 3.244 -14.413 1.00 98.12 95 ARG A O 1
ATOM 782 N N . SER A 1 96 ? 6.929 5.488 -14.591 1.00 98.00 96 SER A N 1
ATOM 783 C CA . SER A 1 96 ? 7.841 5.533 -15.743 1.00 98.00 96 SER A CA 1
ATOM 784 C C . SER A 1 96 ? 9.178 4.849 -15.435 1.00 98.00 96 SER A C 1
ATOM 786 O O . SER A 1 96 ? 9.746 4.151 -16.271 1.00 98.00 96 SER A O 1
ATOM 788 N N . MET A 1 97 ? 9.676 5.016 -14.207 1.00 97.62 97 MET A N 1
ATOM 789 C CA . MET A 1 97 ? 10.898 4.364 -13.739 1.00 97.62 97 MET A CA 1
ATOM 790 C C . MET A 1 97 ? 10.734 2.842 -13.617 1.00 97.62 97 MET A C 1
ATOM 792 O O . MET A 1 97 ? 11.593 2.107 -14.095 1.00 97.62 97 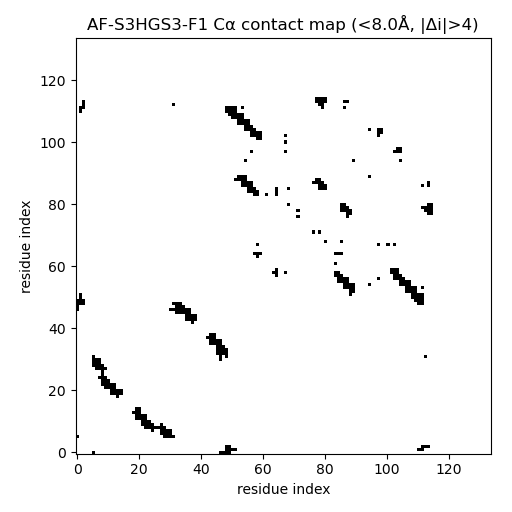MET A O 1
ATOM 796 N N . LEU A 1 98 ? 9.627 2.361 -13.046 1.00 98.25 98 LEU A N 1
ATOM 797 C CA . LEU A 1 98 ? 9.324 0.929 -12.939 1.00 98.25 98 LEU A CA 1
ATOM 798 C C . LEU A 1 98 ? 9.147 0.273 -14.315 1.00 98.25 98 LEU A C 1
ATOM 800 O O . LEU A 1 98 ? 9.692 -0.803 -14.559 1.00 98.25 98 LEU A O 1
ATOM 804 N N . GLU A 1 99 ? 8.438 0.933 -15.233 1.00 98.25 99 GLU A N 1
ATOM 805 C CA . GLU A 1 99 ? 8.293 0.484 -16.622 1.00 98.25 99 GLU A CA 1
ATOM 806 C C . GLU A 1 99 ? 9.660 0.434 -17.330 1.00 98.25 99 GLU A C 1
ATOM 808 O O . GLU A 1 99 ? 9.957 -0.540 -18.022 1.00 98.25 99 GLU A O 1
ATOM 813 N N . GLY A 1 100 ? 10.543 1.412 -17.087 1.00 98.12 100 GLY A N 1
ATOM 814 C CA . GLY A 1 100 ? 11.925 1.414 -17.585 1.00 98.12 100 GLY A CA 1
ATOM 815 C C . GLY A 1 100 ? 12.799 0.278 -17.034 1.00 98.12 100 GLY A C 1
ATOM 816 O O . GLY A 1 100 ? 13.682 -0.213 -17.735 1.00 98.12 100 GLY A O 1
ATOM 817 N N . LEU A 1 101 ? 12.520 -0.194 -15.815 1.00 97.88 101 LEU A N 1
ATOM 818 C CA . LEU A 1 101 ? 13.121 -1.404 -15.233 1.00 97.88 101 LEU A CA 1
ATOM 819 C C . LEU A 1 101 ? 12.476 -2.698 -15.774 1.00 97.88 101 LEU A C 1
ATOM 821 O O . LEU A 1 101 ? 12.946 -3.804 -15.515 1.00 97.88 101 LEU A O 1
ATOM 825 N N . GLY A 1 102 ? 11.423 -2.575 -16.585 1.00 98.19 102 GLY A N 1
ATOM 826 C CA . GLY A 1 102 ? 10.714 -3.686 -17.207 1.00 98.19 102 GLY A CA 1
ATOM 827 C C . GLY A 1 102 ? 9.637 -4.312 -16.323 1.00 98.19 102 GLY A C 1
ATOM 828 O O . GLY A 1 102 ? 9.281 -5.471 -16.555 1.00 98.19 102 GLY A O 1
ATOM 829 N N . ALA A 1 103 ? 9.152 -3.601 -15.303 1.00 98.44 103 ALA A N 1
ATOM 830 C CA . ALA A 1 103 ? 8.000 -4.021 -14.514 1.00 98.44 103 ALA A CA 1
ATOM 831 C C . ALA A 1 103 ? 6.700 -3.896 -15.319 1.00 98.44 103 ALA A C 1
ATOM 833 O O . ALA A 1 103 ? 6.558 -3.023 -16.176 1.00 98.44 103 ALA A O 1
ATOM 834 N N . MET A 1 104 ? 5.717 -4.736 -14.997 1.00 98.56 104 MET A N 1
ATOM 835 C CA . MET A 1 104 ? 4.337 -4.512 -15.418 1.00 98.56 104 MET A CA 1
ATOM 836 C C . MET A 1 104 ? 3.649 -3.642 -14.369 1.00 98.56 104 MET A C 1
ATOM 838 O O . MET A 1 104 ? 3.578 -4.039 -13.207 1.00 98.56 104 MET A O 1
ATOM 842 N N . VAL A 1 105 ? 3.137 -2.480 -14.779 1.00 98.56 105 VAL A N 1
ATOM 843 C CA . VAL A 1 105 ? 2.442 -1.542 -13.889 1.00 98.56 105 VAL A CA 1
ATOM 844 C C . VAL A 1 105 ? 0.990 -1.387 -14.334 1.00 98.56 105 VAL A C 1
ATOM 846 O O . VAL A 1 105 ? 0.722 -1.085 -15.498 1.00 98.56 105 VAL A O 1
ATOM 849 N N . ARG A 1 106 ? 0.041 -1.611 -13.422 1.00 98.44 106 ARG A N 1
ATOM 850 C CA . ARG A 1 106 ? -1.404 -1.510 -13.681 1.00 98.44 106 ARG A CA 1
ATOM 851 C C . ARG A 1 106 ? -2.070 -0.574 -12.692 1.00 98.44 106 ARG A C 1
ATOM 853 O O . ARG A 1 106 ? -1.672 -0.480 -11.539 1.00 98.44 106 ARG A O 1
ATOM 860 N N . GLU A 1 107 ? -3.106 0.113 -13.145 1.00 98.44 107 GLU A N 1
ATOM 861 C CA . GLU A 1 107 ? -3.947 0.933 -12.283 1.00 98.44 107 GLU A CA 1
ATOM 862 C C . GLU A 1 107 ? -4.980 0.066 -11.571 1.00 98.44 107 GLU A C 1
ATOM 864 O O . GLU A 1 107 ? -5.754 -0.629 -12.225 1.00 98.44 107 GLU A O 1
ATOM 869 N N . VAL A 1 108 ? -5.009 0.147 -10.243 1.00 98.44 108 VAL A N 1
ATOM 870 C CA . VAL A 1 108 ? -5.990 -0.549 -9.400 1.00 98.44 108 VAL A CA 1
ATOM 871 C C . VAL A 1 108 ? -6.627 0.429 -8.408 1.00 98.44 108 VAL A C 1
ATOM 873 O O . VAL A 1 108 ? -6.173 1.576 -8.269 1.00 98.44 108 VAL A O 1
ATOM 876 N N . SER A 1 109 ? -7.727 -0.003 -7.796 1.00 98.25 109 SER A N 1
ATOM 877 C CA . SER A 1 109 ? -8.430 0.690 -6.717 1.00 98.25 109 SER A CA 1
ATOM 878 C C . SER A 1 109 ? -8.775 -0.354 -5.667 1.00 98.25 109 SER A C 1
ATOM 880 O O . SER A 1 109 ? -9.625 -1.198 -5.926 1.00 98.25 109 SER A O 1
ATOM 882 N N . GLU A 1 110 ? -8.054 -0.348 -4.552 1.00 97.44 110 GLU A N 1
ATOM 883 C CA . GLU A 1 110 ? -8.192 -1.340 -3.481 1.00 97.44 110 GLU A CA 1
ATOM 884 C C . GLU A 1 110 ? -7.627 -0.782 -2.163 1.00 97.44 110 GLU A C 1
ATOM 886 O O . GLU A 1 110 ? -6.952 0.259 -2.183 1.00 97.44 110 GLU A O 1
ATOM 891 N N . PRO A 1 111 ? -7.893 -1.422 -1.010 1.00 96.50 111 PRO A N 1
ATOM 892 C CA . PRO A 1 111 ? -7.317 -1.015 0.262 1.00 96.50 111 PRO A CA 1
ATOM 893 C C . PRO A 1 111 ? -5.789 -1.087 0.256 1.00 96.50 111 PRO A C 1
ATOM 895 O O . PRO A 1 111 ? -5.199 -2.029 -0.267 1.00 96.50 111 PRO A O 1
ATOM 898 N N . PHE A 1 112 ? -5.144 -0.110 0.893 1.00 96.25 112 PHE A N 1
ATOM 899 C CA . PHE A 1 112 ? -3.686 -0.009 0.923 1.00 96.25 112 PHE A CA 1
ATOM 900 C C . PHE A 1 112 ? -3.137 -0.021 2.346 1.00 96.25 112 PHE A C 1
ATOM 902 O O . PHE A 1 112 ? -3.486 0.843 3.138 1.00 96.25 112 PHE A O 1
ATOM 909 N N . GLN A 1 113 ? -2.251 -0.954 2.678 1.00 94.44 113 GLN A N 1
ATOM 910 C CA . GLN A 1 113 ? -1.573 -1.095 3.965 1.00 94.44 113 GLN A CA 1
ATOM 911 C C . GLN A 1 113 ? -0.056 -1.231 3.726 1.00 94.44 113 GLN A C 1
ATOM 913 O O . GLN A 1 113 ? 0.466 -2.345 3.629 1.00 94.44 113 GLN A O 1
ATOM 918 N N . PRO A 1 114 ? 0.679 -0.110 3.603 1.00 93.62 114 PRO A N 1
ATOM 919 C CA . PRO A 1 114 ? 2.109 -0.159 3.333 1.00 93.62 114 PRO A CA 1
ATOM 920 C C . PRO A 1 114 ? 2.878 -0.832 4.474 1.00 93.62 114 PRO A C 1
ATOM 922 O O . PRO A 1 114 ? 2.561 -0.667 5.655 1.00 93.62 114 PRO A O 1
ATOM 925 N N . ALA A 1 115 ? 3.929 -1.567 4.113 1.00 90.31 115 ALA A N 1
ATOM 926 C CA . ALA A 1 115 ? 4.847 -2.173 5.061 1.00 90.31 115 ALA A CA 1
ATOM 927 C C . ALA A 1 115 ? 5.508 -1.094 5.932 1.00 90.31 115 ALA A C 1
ATOM 929 O O . ALA A 1 115 ? 5.890 -0.021 5.457 1.00 90.31 115 ALA A O 1
ATOM 930 N N . ARG A 1 116 ? 5.671 -1.389 7.226 1.00 80.50 116 ARG A N 1
ATOM 931 C CA . ARG A 1 116 ? 6.360 -0.483 8.149 1.00 80.50 116 ARG A CA 1
ATOM 932 C C . ARG A 1 116 ? 7.866 -0.544 7.908 1.00 80.50 116 ARG A C 1
ATOM 934 O O . ARG A 1 116 ? 8.451 -1.622 7.841 1.00 80.50 116 ARG A O 1
ATOM 941 N N . GLY A 1 117 ? 8.504 0.621 7.834 1.00 73.19 117 GLY A N 1
ATOM 942 C CA . GLY A 1 117 ? 9.962 0.709 7.846 1.00 73.19 117 GLY A CA 1
ATOM 943 C C . GLY A 1 117 ? 10.544 0.188 9.165 1.00 73.19 117 GLY A C 1
ATOM 944 O O . GLY A 1 117 ? 9.949 0.376 10.226 1.00 73.19 117 GLY A O 1
ATOM 945 N N . ALA A 1 118 ? 11.734 -0.414 9.110 1.00 67.44 118 ALA A N 1
ATOM 946 C CA . ALA A 1 118 ? 12.403 -1.027 10.266 1.00 67.44 118 ALA A CA 1
ATOM 947 C C . ALA A 1 118 ? 12.607 -0.070 11.460 1.00 67.44 118 ALA A C 1
ATOM 949 O O . ALA A 1 118 ? 12.652 -0.501 12.607 1.00 67.44 118 ALA A O 1
ATOM 950 N N . TYR A 1 119 ? 12.684 1.238 11.204 1.00 61.25 119 TYR A N 1
ATOM 951 C CA . TYR A 1 119 ? 12.941 2.257 12.224 1.00 61.25 119 TYR A CA 1
ATOM 952 C C . TYR A 1 119 ? 11.674 2.881 12.824 1.00 61.25 119 TYR A C 1
ATOM 954 O O . TYR A 1 119 ? 11.769 3.651 13.775 1.00 61.25 119 TYR A O 1
ATOM 962 N N . HIS A 1 120 ? 10.481 2.518 12.339 1.00 54.66 120 HIS A N 1
ATOM 963 C CA . HIS A 1 120 ? 9.221 2.932 12.971 1.00 54.66 120 HIS A CA 1
ATOM 964 C C . HIS A 1 120 ? 8.890 2.131 14.245 1.00 54.66 120 HIS A C 1
ATOM 966 O O . HIS A 1 120 ? 7.908 2.436 14.911 1.00 54.66 120 HIS A O 1
ATOM 972 N N . SER A 1 121 ? 9.720 1.145 14.610 1.00 50.12 121 SER A N 1
ATOM 973 C CA . SER A 1 121 ? 9.595 0.338 15.834 1.00 50.12 121 SER A CA 1
ATOM 974 C C . SER A 1 121 ? 10.203 0.987 17.090 1.00 50.12 121 SER A C 1
ATOM 976 O O . SER A 1 121 ? 10.089 0.417 18.171 1.00 50.12 121 SER A O 1
ATOM 978 N N . HIS A 1 122 ? 10.870 2.142 17.000 1.00 40.88 122 HIS A N 1
ATOM 979 C CA . HIS A 1 122 ? 11.561 2.750 18.149 1.00 40.88 122 HIS A CA 1
ATOM 980 C C . HIS A 1 122 ? 10.804 3.934 18.758 1.00 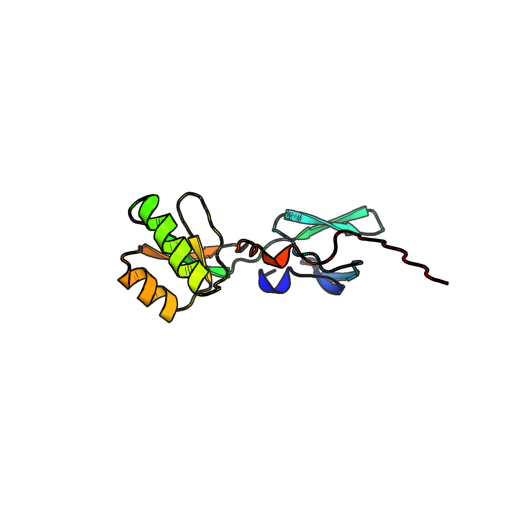40.88 122 HIS A C 1
ATOM 982 O O . HIS A 1 122 ? 11.344 5.025 18.922 1.00 40.88 122 HIS A O 1
ATOM 988 N N . GLY A 1 123 ? 9.550 3.684 19.128 1.00 41.06 123 GLY A N 1
ATOM 989 C CA . GLY A 1 123 ? 8.762 4.535 20.012 1.00 41.06 123 GLY A CA 1
ATOM 990 C C . GLY A 1 123 ? 8.311 3.756 21.246 1.00 41.06 123 GLY A C 1
ATOM 991 O O . GLY A 1 123 ? 7.132 3.479 21.373 1.00 41.06 123 GLY A O 1
ATOM 992 N N . HIS A 1 124 ? 9.263 3.449 22.134 1.00 46.66 124 HIS A N 1
ATOM 993 C CA . HIS A 1 124 ? 9.067 3.172 23.569 1.00 46.66 124 HIS A CA 1
ATOM 994 C C . HIS A 1 124 ? 8.502 1.811 24.016 1.00 46.66 124 HIS A C 1
ATOM 996 O O . HIS A 1 124 ? 7.464 1.743 24.665 1.00 46.66 124 HIS A O 1
ATOM 1002 N N . ASP A 1 125 ? 9.313 0.760 23.883 1.00 39.34 125 ASP A N 1
ATOM 1003 C CA . ASP A 1 125 ? 9.355 -0.258 24.939 1.00 39.34 125 ASP A CA 1
ATOM 1004 C C . ASP A 1 125 ? 10.062 0.323 26.180 1.00 39.34 125 ASP A C 1
ATOM 1006 O O . ASP A 1 125 ? 11.099 0.986 26.097 1.00 39.34 125 ASP A O 1
ATOM 1010 N N . HIS A 1 126 ? 9.459 0.109 27.343 1.00 45.72 126 HIS A N 1
ATOM 1011 C CA . HIS A 1 126 ? 9.864 0.605 28.654 1.00 45.72 126 HIS A CA 1
ATOM 1012 C C . HIS A 1 126 ? 11.346 0.364 29.009 1.00 45.72 126 HIS A C 1
ATOM 1014 O O . HIS A 1 126 ? 11.792 -0.775 29.122 1.00 45.72 126 HIS A O 1
ATOM 1020 N N . ALA A 1 127 ? 12.067 1.432 29.366 1.00 39.09 127 ALA A N 1
ATOM 1021 C CA . ALA A 1 127 ? 13.264 1.350 30.205 1.00 39.09 127 ALA A CA 1
ATOM 1022 C C . ALA A 1 127 ? 13.147 2.347 31.367 1.00 39.09 127 ALA A C 1
ATOM 1024 O O . ALA A 1 127 ? 13.617 3.482 31.306 1.00 39.09 127 ALA A O 1
ATOM 1025 N N . HIS A 1 128 ? 12.503 1.912 32.452 1.00 44.28 128 HIS A N 1
ATOM 1026 C CA . HIS A 1 128 ? 12.663 2.531 33.765 1.00 44.28 128 HIS A CA 1
ATOM 1027 C C . HIS A 1 128 ? 14.088 2.256 34.266 1.00 44.28 128 HIS A C 1
ATOM 1029 O O . HIS A 1 128 ? 14.314 1.296 34.995 1.00 44.28 128 HIS A O 1
ATOM 1035 N N . HIS A 1 129 ? 15.055 3.090 33.889 1.00 40.88 129 HIS A N 1
ATOM 1036 C CA . HIS A 1 129 ? 16.328 3.163 34.601 1.00 40.88 129 HIS A CA 1
ATOM 1037 C C . HIS A 1 129 ? 16.289 4.359 35.555 1.00 40.88 129 HIS A C 1
ATOM 1039 O O . HIS A 1 129 ? 16.626 5.488 35.205 1.00 40.88 129 HIS A O 1
ATOM 1045 N N . HIS A 1 130 ? 15.839 4.095 36.783 1.00 44.03 130 HIS A N 1
ATOM 1046 C CA . HIS A 1 130 ? 16.129 4.951 37.927 1.00 44.03 130 HIS A CA 1
ATOM 1047 C C . HIS A 1 130 ? 17.642 4.897 38.177 1.00 44.03 130 HIS A C 1
ATOM 1049 O O . HIS A 1 130 ? 18.144 3.931 38.745 1.00 44.03 130 HIS A O 1
ATOM 1055 N N . HIS A 1 131 ? 18.366 5.937 37.777 1.00 45.72 131 HIS A N 1
ATOM 1056 C CA . HIS A 1 131 ? 19.671 6.238 38.354 1.00 45.72 131 HIS A CA 1
ATOM 1057 C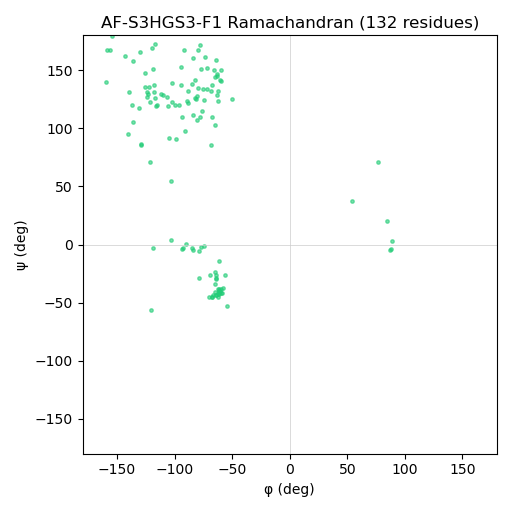 C . HIS A 1 131 ? 19.506 7.435 39.285 1.00 45.72 131 HIS A C 1
ATOM 1059 O O . HIS A 1 131 ? 19.556 8.588 38.871 1.00 45.72 131 HIS A O 1
ATOM 1065 N N . SER A 1 132 ? 19.248 7.125 40.555 1.00 41.91 132 SER A N 1
ATOM 1066 C CA . SER A 1 132 ? 19.570 8.019 41.662 1.00 41.91 132 SER A CA 1
ATOM 1067 C C . SER A 1 132 ? 21.083 7.960 41.850 1.00 41.91 132 SER A C 1
ATOM 1069 O O . SER A 1 132 ? 21.641 6.875 42.007 1.00 41.91 132 SER A O 1
ATOM 1071 N N . HIS A 1 133 ? 21.731 9.117 41.804 1.00 48.28 133 HIS A N 1
ATOM 1072 C CA . HIS A 1 133 ? 23.039 9.307 42.408 1.00 48.28 133 HIS A CA 1
ATOM 1073 C C . HIS A 1 133 ? 22.935 10.477 43.384 1.00 48.28 133 HIS A C 1
ATOM 1075 O O . HIS A 1 133 ? 22.392 11.527 43.033 1.00 48.28 133 HIS A O 1
ATOM 1081 N N . ASP A 1 134 ? 23.377 10.182 44.604 1.00 44.75 134 ASP A N 1
ATOM 1082 C CA . ASP A 1 134 ? 23.739 11.088 45.700 1.00 44.75 134 ASP A CA 1
ATOM 1083 C C . ASP A 1 134 ? 24.763 12.145 45.245 1.00 44.75 134 ASP A C 1
ATOM 1085 O O . ASP A 1 134 ? 25.666 11.776 44.451 1.00 44.75 134 ASP A O 1
#

InterPro domains:
  IPR004029 UreE urease accessory, N-terminal [P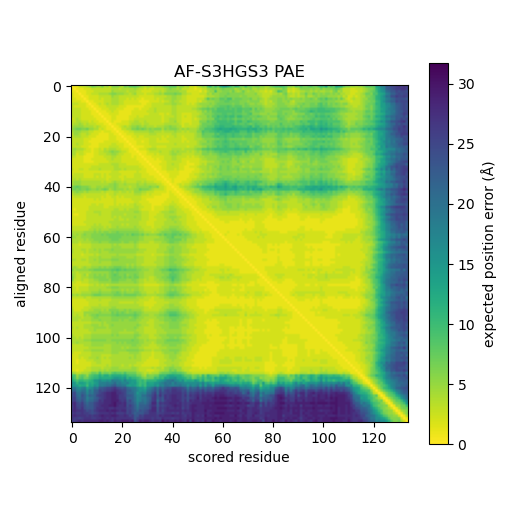F02814] (2-45)
  IPR007864 Urease accessory protein UreE, C-terminal domain [PF05194] (52-133)
  IPR012406 Urease accessory protein UreE [MF_00822] (1-119)
  IPR012406 Urease accessory protein UreE [PIRSF036402] (2-130)
  IPR012406 Urease accessory protein UreE [cd00571] (1-112)
  IPR036118 UreE urease accessory, N-terminal domain superfamily [SSF69287] (1-51)

Mean predicted aligned error: 7.43 Å

Organism: NCBI:txid990285

pLDDT: mean 88.15, std 16.44, range [39.09, 98.69]

Foldseek 3Di:
DAQVVQFDAWDWDQDPVRDTDTHHHPHTDRDDFQDWDADPVGDTDTDHFFWAWKKKKFAPDQVRQVVLVVVCVVVVFFWDDDRGTIIGHDDVVSVVVSVVSVIDIDIDIGGDDGDDDPVVPPDDDDDPDDDDDD

Sequence (134 aa):
MPHDLRHLRRKLLHLENGEMVMLDLKEPVLFASGDMLVLEDGELIEIVAADEKLFEVKGKDRRHLIELAWHLGNRHLGAQIEEDRILILRDHVIRSMLEGLGAMVREVSEPFQPARGAYHSHGHDHAHHHHSHD

Solvent-accessible surface area (backbone atoms only — not comparable to full-atom values): 8270 Å² total; per-residue (Å²): 77,51,59,88,72,31,62,42,32,68,48,81,42,77,46,95,89,70,49,76,48,77,46,77,49,100,56,75,44,75,61,55,66,74,41,72,48,74,47,97,90,66,51,75,46,70,37,55,53,29,70,38,69,28,30,41,38,28,44,90,47,74,68,49,36,52,54,50,51,51,58,43,52,79,66,74,53,66,35,25,79,53,99,78,38,32,38,30,69,72,44,74,70,59,49,54,52,42,47,72,75,63,36,50,75,43,84,46,72,44,65,60,69,53,59,78,61,87,75,77,74,78,78,74,82,88,78,90,75,86,77,85,77,136

Nearest PDB structures (foldseek):
  1gmv-assembly1_B  TM=9.567E-01  e=4.366E-10  Klebsiella aerogenes
  1gmu-assembly3_C  TM=9.107E-01  e=1.463E-09  Klebsiella aerogenes
  1gmw-assembly1_D  TM=9.388E-01  e=6.109E-09  Klebsiella aerogenes
  1eb0-assembly1_A  TM=8.252E-01  e=7.294E-07  Sporosarcina pasteurii
  4l3k-assembly1_B  TM=8.300E-01  e=1.335E-06  Sporosarcina pasteurii

Radius of gyration: 19.41 Å; Cα contacts (8 Å, |Δi|>4): 203; chains: 1; bounding box: 48×26×63 Å